Protein AF-A0A8B8I7C0-F1 (afdb_monomer_lite)

Structure (mmCIF, N/CA/C/O backbone):
data_AF-A0A8B8I7C0-F1
#
_entry.id   AF-A0A8B8I7C0-F1
#
loop_
_atom_site.group_PDB
_atom_site.id
_atom_site.type_symbol
_atom_site.label_atom_id
_atom_site.label_alt_id
_atom_site.label_comp_id
_atom_site.label_asym_id
_atom_site.label_entity_id
_atom_site.label_seq_id
_atom_site.pdbx_PDB_ins_code
_atom_site.Cartn_x
_atom_site.Cartn_y
_atom_site.Cartn_z
_atom_site.occupancy
_atom_site.B_iso_or_equiv
_atom_site.auth_seq_id
_atom_site.auth_comp_id
_atom_site.auth_asym_id
_atom_site.auth_atom_id
_atom_site.pdbx_PDB_model_num
ATOM 1 N N . MET A 1 1 ? -45.222 -45.102 -35.294 1.00 49.38 1 MET A N 1
ATOM 2 C CA . MET A 1 1 ? -45.353 -43.627 -35.240 1.00 49.38 1 MET A CA 1
ATOM 3 C C . MET A 1 1 ? -44.442 -43.057 -34.148 1.00 49.38 1 MET A C 1
ATOM 5 O O . MET A 1 1 ? -44.924 -42.545 -33.156 1.00 49.38 1 MET A O 1
ATOM 9 N N . MET A 1 2 ? -43.117 -43.207 -34.268 1.00 52.22 2 MET A N 1
ATOM 10 C CA . MET A 1 2 ? -42.173 -42.743 -33.230 1.00 52.22 2 MET A CA 1
ATOM 11 C C . MET A 1 2 ? -40.759 -42.574 -33.811 1.00 52.22 2 MET A C 1
ATOM 13 O O . MET A 1 2 ? -39.780 -43.057 -33.265 1.00 52.22 2 MET A O 1
ATOM 17 N N . LYS A 1 3 ? -40.656 -41.994 -35.012 1.00 43.41 3 LYS A N 1
ATOM 18 C CA . LYS A 1 3 ? -39.360 -41.721 -35.670 1.00 43.41 3 LYS A CA 1
ATOM 19 C C . LYS A 1 3 ? -39.227 -40.290 -36.197 1.00 43.41 3 LYS A C 1
ATOM 21 O O . LYS A 1 3 ? -38.136 -39.885 -36.561 1.00 43.41 3 LYS A O 1
ATOM 26 N N . TRP A 1 4 ? -40.312 -39.516 -36.189 1.00 43.88 4 TRP A N 1
ATOM 27 C CA . TRP A 1 4 ? -40.351 -38.150 -36.726 1.00 43.88 4 TRP A CA 1
ATOM 28 C C . TRP A 1 4 ? -40.265 -37.049 -35.662 1.00 43.88 4 TRP A C 1
ATOM 30 O O . TRP A 1 4 ? -40.300 -35.877 -36.003 1.00 43.88 4 TRP A O 1
ATOM 40 N N . MET A 1 5 ? -40.127 -37.412 -34.384 1.00 48.47 5 MET A N 1
ATOM 41 C CA . MET A 1 5 ? -40.023 -36.440 -33.287 1.00 48.47 5 MET A CA 1
ATOM 42 C C . MET A 1 5 ? -38.570 -36.171 -32.857 1.00 48.47 5 MET A C 1
ATOM 44 O O . MET A 1 5 ? -38.309 -35.225 -32.127 1.00 48.47 5 ME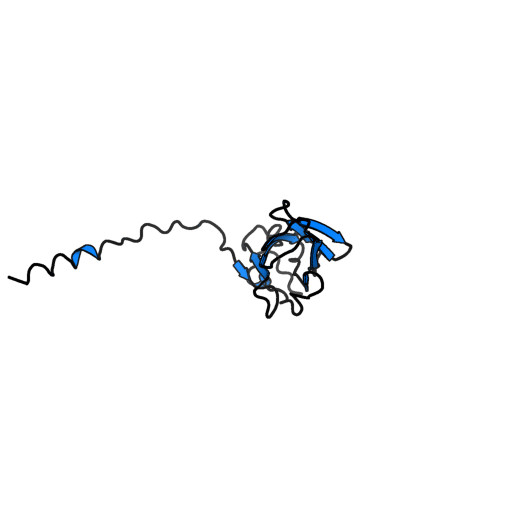T A O 1
ATOM 48 N N . ILE A 1 6 ? -37.611 -36.978 -33.328 1.00 52.44 6 ILE A N 1
ATOM 49 C CA . ILE A 1 6 ? -36.189 -36.833 -32.966 1.00 52.44 6 ILE A CA 1
ATOM 50 C C . ILE A 1 6 ? -35.472 -35.849 -33.908 1.00 52.44 6 ILE A C 1
ATOM 52 O O . ILE A 1 6 ? -34.497 -35.217 -33.514 1.00 52.44 6 ILE A O 1
ATOM 56 N N . LEU A 1 7 ? -35.975 -35.649 -35.132 1.00 46.19 7 LEU A N 1
ATOM 57 C CA . LEU A 1 7 ? -35.306 -34.796 -36.121 1.00 46.19 7 LEU A CA 1
ATOM 58 C C . LEU A 1 7 ? -35.492 -33.291 -35.855 1.00 46.19 7 LEU A C 1
ATOM 60 O O . LEU A 1 7 ? -34.664 -32.490 -36.273 1.00 46.19 7 LEU A O 1
ATOM 64 N N . THR A 1 8 ? -36.535 -32.890 -35.126 1.00 51.81 8 THR A N 1
ATOM 65 C CA . THR A 1 8 ? -36.804 -31.477 -34.810 1.00 51.81 8 THR A CA 1
ATOM 66 C C . THR A 1 8 ? -36.034 -30.951 -33.598 1.00 51.81 8 THR A C 1
ATOM 68 O O . THR A 1 8 ? -35.878 -29.739 -33.480 1.00 51.81 8 THR A O 1
ATOM 71 N N . LEU A 1 9 ? -35.491 -31.817 -32.734 1.00 47.94 9 LEU A N 1
ATOM 72 C CA . LEU A 1 9 ? -34.708 -31.378 -31.569 1.00 47.94 9 LEU A CA 1
ATOM 73 C C . LEU A 1 9 ? -33.241 -31.063 -31.919 1.00 47.94 9 LEU A C 1
ATOM 75 O O . LEU A 1 9 ? -32.612 -30.236 -31.267 1.00 47.94 9 LEU A O 1
ATOM 79 N N . VAL A 1 10 ? -32.695 -31.674 -32.975 1.00 51.53 10 VAL A N 1
ATOM 80 C CA . VAL A 1 10 ? -31.279 -31.496 -33.357 1.00 51.53 10 VAL A CA 1
ATOM 81 C C . VAL A 1 10 ? -31.033 -30.159 -34.075 1.00 51.53 10 VAL A C 1
ATOM 83 O O . VAL A 1 10 ? -29.929 -29.625 -34.032 1.00 51.53 10 VAL A O 1
ATOM 86 N N . VAL A 1 11 ? -32.063 -29.555 -34.676 1.00 50.09 11 VAL A N 1
ATOM 87 C CA . VAL A 1 11 ? -31.921 -28.311 -35.460 1.00 50.09 11 VAL A CA 1
ATOM 88 C C . VAL A 1 11 ? -31.839 -27.048 -34.585 1.00 50.09 11 VAL A C 1
ATOM 90 O O . VAL A 1 11 ? -31.345 -26.020 -35.042 1.00 50.09 11 VAL A O 1
ATOM 93 N N . PHE A 1 12 ? -32.227 -27.107 -33.307 1.00 46.75 12 PHE A N 1
ATOM 94 C CA . PHE A 1 12 ? -32.164 -25.937 -32.417 1.00 46.75 12 PHE A CA 1
ATOM 95 C C . PHE A 1 12 ? -30.794 -25.694 -31.764 1.00 46.75 12 PHE A C 1
ATOM 97 O O . PHE A 1 12 ? -30.586 -24.632 -31.186 1.00 46.75 12 PHE A O 1
ATOM 104 N N . ILE A 1 13 ? -29.839 -26.622 -31.880 1.00 53.81 13 ILE A N 1
ATOM 105 C CA . ILE A 1 13 ? -28.540 -26.520 -31.184 1.00 53.81 13 ILE A CA 1
ATOM 106 C C . ILE A 1 13 ? -27.495 -25.733 -32.010 1.00 53.81 13 ILE A C 1
ATOM 108 O O . ILE A 1 13 ? -26.450 -25.354 -31.495 1.00 53.81 13 ILE A O 1
ATOM 112 N N . VAL A 1 14 ? -27.766 -25.413 -33.282 1.00 55.00 14 VAL A N 1
ATOM 113 C CA . VAL A 1 14 ? -26.735 -24.893 -34.214 1.00 55.00 14 VAL A CA 1
ATOM 114 C C . VAL A 1 14 ? -26.750 -23.361 -34.382 1.00 55.00 14 VAL A C 1
ATOM 116 O O . VAL A 1 14 ? -25.959 -22.819 -35.143 1.00 55.00 14 VAL A O 1
ATOM 119 N N . ASN A 1 15 ? -27.596 -22.622 -33.656 1.00 48.28 15 ASN A N 1
ATOM 120 C CA . ASN A 1 15 ? -27.658 -21.153 -33.765 1.00 48.28 15 ASN A CA 1
ATOM 121 C C . ASN A 1 15 ? -27.326 -20.403 -32.468 1.00 48.28 15 ASN A C 1
ATOM 123 O O . ASN A 1 15 ? -27.765 -19.271 -32.286 1.00 48.28 15 ASN A O 1
ATOM 127 N N . ALA A 1 16 ? -26.480 -20.969 -31.606 1.00 53.84 16 ALA A N 1
ATOM 128 C CA . ALA A 1 16 ? -25.693 -20.143 -30.695 1.00 53.84 16 ALA A CA 1
ATOM 129 C C . ALA A 1 16 ? -24.507 -19.560 -31.480 1.00 53.84 16 ALA A C 1
ATOM 131 O O . ALA A 1 16 ? -23.367 -19.998 -31.351 1.00 53.84 16 ALA A O 1
ATOM 132 N N . LYS A 1 17 ? -24.788 -18.599 -32.367 1.00 46.38 17 LYS A N 1
ATOM 133 C CA . LYS A 1 17 ? -23.743 -17.687 -32.826 1.00 46.38 17 LYS A CA 1
ATOM 134 C C . LYS A 1 17 ? -23.364 -16.872 -31.595 1.00 46.38 17 LYS A C 1
ATOM 136 O O . LYS A 1 17 ? -24.185 -16.089 -31.129 1.00 46.38 17 LYS A O 1
ATOM 141 N N . CYS A 1 18 ? -22.177 -17.122 -31.040 1.00 46.56 18 CYS A N 1
ATOM 142 C CA . CYS A 1 18 ? -21.538 -16.172 -30.138 1.00 46.56 18 CYS A CA 1
ATOM 143 C C . CYS A 1 18 ? -21.447 -14.858 -30.904 1.00 46.56 18 CYS A C 1
ATOM 145 O O . CYS A 1 18 ? -20.663 -14.733 -31.846 1.00 46.56 18 CYS A O 1
ATOM 147 N N . ASP A 1 19 ? -22.355 -13.954 -30.561 1.00 46.19 19 ASP A N 1
ATOM 148 C CA . ASP A 1 19 ? -22.363 -12.600 -31.066 1.00 46.19 19 ASP A CA 1
ATOM 149 C C . ASP A 1 19 ? -21.076 -11.912 -30.610 1.00 46.19 19 ASP A C 1
ATOM 151 O O . ASP A 1 19 ? -20.494 -12.265 -29.581 1.00 46.19 19 ASP A O 1
ATOM 155 N N . HIS A 1 20 ? -20.601 -11.021 -31.465 1.00 46.03 20 HIS A N 1
ATOM 156 C CA . HIS A 1 20 ? -19.269 -10.441 -31.477 1.00 46.03 20 HIS A CA 1
ATOM 157 C C . HIS A 1 20 ? -18.676 -10.177 -30.087 1.00 46.03 20 HIS A C 1
ATOM 159 O O . HIS A 1 20 ? -19.252 -9.466 -29.269 1.00 46.03 20 HIS A O 1
ATOM 165 N N . SER A 1 21 ? -17.455 -10.677 -29.875 1.00 51.72 21 SER A N 1
ATOM 166 C CA . SER A 1 21 ? -16.555 -10.154 -28.856 1.00 51.72 21 SER A CA 1
ATOM 167 C C . SER A 1 21 ? -16.418 -8.648 -29.076 1.00 51.72 21 SER A C 1
ATOM 169 O O . SER A 1 21 ? -15.771 -8.217 -30.038 1.00 51.72 21 SER A O 1
ATOM 171 N N . GLU A 1 22 ? -17.030 -7.848 -28.210 1.00 45.91 22 GLU A N 1
ATOM 172 C CA . GLU A 1 22 ? -16.577 -6.483 -28.003 1.00 45.91 22 GLU A CA 1
ATOM 173 C C . GLU A 1 22 ? -15.096 -6.590 -27.647 1.00 45.91 22 GLU A C 1
ATOM 175 O O . GLU A 1 22 ? -14.713 -7.209 -26.652 1.00 45.91 22 GLU A O 1
ATOM 180 N N . VAL A 1 23 ? -14.243 -6.087 -28.536 1.00 49.16 23 VAL A N 1
ATOM 181 C CA . VAL A 1 23 ? -12.831 -5.907 -28.231 1.00 49.16 23 VAL A CA 1
ATOM 182 C C . VAL A 1 23 ? -12.816 -4.920 -27.076 1.00 49.16 23 VAL A C 1
ATOM 184 O O . VAL A 1 23 ? -13.070 -3.733 -27.275 1.00 49.16 23 VAL A O 1
ATOM 187 N N . VAL A 1 24 ? -12.604 -5.428 -25.862 1.00 44.88 24 VAL A N 1
ATOM 188 C CA . VAL A 1 24 ? -12.369 -4.615 -24.673 1.00 44.88 24 VAL A CA 1
ATOM 189 C C . VAL A 1 24 ? -11.112 -3.806 -24.974 1.00 44.88 24 VAL A C 1
ATOM 191 O O . VAL A 1 24 ? -9.994 -4.302 -24.890 1.00 44.88 24 VAL A O 1
ATOM 194 N N . SER A 1 25 ? -11.314 -2.578 -25.447 1.00 50.62 25 SER A N 1
ATOM 195 C CA . SER A 1 25 ? -10.264 -1.616 -25.763 1.00 50.62 25 SER A CA 1
ATOM 196 C C . SER A 1 25 ? -9.777 -0.997 -24.456 1.00 50.62 25 SER A C 1
ATOM 198 O O . SER A 1 25 ?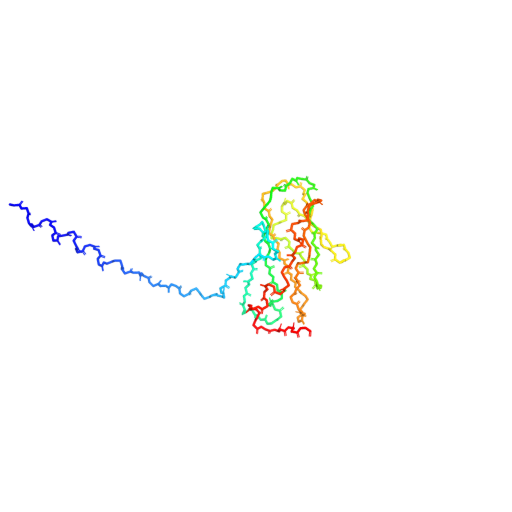 -10.051 0.164 -24.165 1.00 50.62 25 SER A O 1
ATOM 200 N N . GLY A 1 26 ? -9.114 -1.806 -23.640 1.00 60.84 26 GLY A N 1
ATOM 201 C CA . GLY A 1 26 ? -8.486 -1.406 -22.391 1.00 60.84 26 GLY A CA 1
ATOM 202 C C . GLY A 1 26 ? -7.343 -2.360 -22.084 1.00 60.84 26 GLY A C 1
ATOM 203 O O . GLY A 1 26 ? -7.393 -3.532 -22.468 1.00 60.84 26 GLY A O 1
ATOM 204 N N . ASN A 1 27 ? -6.301 -1.858 -21.428 1.00 71.06 27 ASN A N 1
ATOM 205 C CA . ASN A 1 27 ? -5.222 -2.719 -20.972 1.00 71.06 27 ASN A CA 1
ATOM 206 C C . ASN A 1 27 ? -5.786 -3.726 -19.951 1.00 71.06 27 ASN A C 1
ATOM 208 O O . ASN A 1 27 ? -6.651 -3.367 -19.145 1.00 71.06 27 ASN A O 1
ATOM 212 N N . PRO A 1 28 ? -5.364 -5.002 -19.992 1.00 81.50 28 PRO A N 1
ATOM 213 C CA . PRO A 1 28 ? -5.872 -6.000 -19.065 1.00 81.50 28 PRO A CA 1
ATOM 214 C C . PRO A 1 28 ? -5.463 -5.634 -17.637 1.00 81.50 28 PRO A C 1
ATOM 216 O O . PRO A 1 28 ? -4.284 -5.438 -17.357 1.00 81.50 28 PRO A O 1
ATOM 219 N N . LEU A 1 29 ? -6.437 -5.573 -16.731 1.00 90.31 29 LEU A N 1
ATOM 220 C CA . LEU A 1 29 ? -6.178 -5.337 -15.316 1.00 90.31 29 LEU A CA 1
ATOM 221 C C . LEU A 1 29 ? -5.557 -6.595 -14.694 1.00 90.31 29 LEU A C 1
ATOM 223 O O . LEU A 1 29 ? -6.110 -7.691 -14.796 1.00 90.31 29 LEU A O 1
ATOM 227 N N . ILE A 1 30 ? -4.403 -6.430 -14.058 1.00 94.06 30 ILE A N 1
ATOM 228 C CA . ILE A 1 30 ? -3.643 -7.502 -13.421 1.00 94.06 30 ILE A CA 1
ATOM 229 C C . ILE A 1 30 ? -3.921 -7.495 -11.921 1.00 94.06 30 ILE A C 1
ATOM 231 O O . ILE A 1 30 ? -3.915 -6.438 -11.290 1.00 94.06 30 ILE A O 1
ATOM 235 N N . HIS A 1 31 ? -4.123 -8.680 -11.345 1.00 95.31 31 HIS A N 1
ATOM 236 C CA . HIS A 1 31 ? -4.295 -8.861 -9.908 1.00 95.31 31 HIS A CA 1
ATOM 237 C C . HIS A 1 31 ? -3.194 -9.753 -9.344 1.00 95.31 31 HIS A C 1
ATOM 239 O O . HIS A 1 31 ? -2.996 -10.868 -9.824 1.00 95.31 31 HIS A O 1
ATOM 245 N N . VAL A 1 32 ? -2.502 -9.273 -8.312 1.00 95.12 32 VAL A N 1
ATOM 246 C CA . VAL A 1 32 ? -1.414 -10.002 -7.645 1.00 95.12 32 VAL A CA 1
ATOM 247 C C . VAL A 1 32 ? -1.511 -9.865 -6.132 1.00 95.12 32 VAL A C 1
ATOM 249 O O . VAL A 1 32 ? -2.058 -8.894 -5.611 1.00 95.12 32 VAL A O 1
ATOM 252 N N . HIS A 1 33 ? -0.952 -10.833 -5.413 1.00 96.00 33 HIS A N 1
ATOM 253 C CA . HIS A 1 33 ? -0.812 -10.764 -3.963 1.00 96.00 33 HIS A CA 1
ATOM 254 C C . HIS A 1 33 ? 0.590 -10.252 -3.624 1.00 96.00 33 HIS A C 1
ATOM 256 O O . HIS A 1 33 ? 1.564 -10.890 -4.019 1.00 96.00 33 HIS A O 1
ATOM 262 N N . PRO A 1 34 ? 0.731 -9.125 -2.905 1.00 95.50 34 PRO A N 1
ATOM 263 C CA . PRO A 1 34 ? 2.037 -8.513 -2.673 1.00 95.50 34 PRO A CA 1
ATOM 264 C C . PRO A 1 34 ? 2.880 -9.233 -1.610 1.00 95.50 34 PRO A C 1
ATOM 266 O O . PRO A 1 34 ? 4.048 -8.899 -1.430 1.00 95.50 34 PRO A O 1
ATOM 269 N N . CYS A 1 35 ? 2.308 -10.200 -0.886 1.00 93.81 35 CYS A N 1
ATOM 270 C CA . CYS A 1 35 ? 2.931 -10.838 0.272 1.00 93.81 35 CYS A CA 1
ATOM 271 C C . CYS A 1 35 ? 2.719 -12.353 0.227 1.00 93.81 35 CYS A C 1
ATOM 273 O O . CYS A 1 35 ? 1.636 -12.829 -0.122 1.00 93.81 35 CYS A O 1
ATOM 275 N N . ILE A 1 36 ? 3.731 -13.121 0.627 1.00 90.62 36 ILE A N 1
ATOM 276 C CA . ILE A 1 36 ? 3.623 -14.581 0.712 1.00 90.62 36 ILE A CA 1
ATOM 277 C C . ILE A 1 36 ? 2.628 -14.958 1.816 1.00 90.62 36 ILE A C 1
ATOM 279 O O . ILE A 1 36 ? 2.716 -14.470 2.940 1.00 90.62 36 ILE A O 1
ATOM 283 N N . GLY A 1 37 ? 1.695 -15.860 1.499 1.00 83.31 37 GLY A N 1
ATOM 284 C CA . GLY A 1 37 ? 0.765 -16.429 2.480 1.00 83.31 37 GLY A CA 1
ATOM 285 C C . GLY A 1 37 ? -0.371 -15.499 2.920 1.00 83.31 37 GLY A C 1
ATOM 286 O O . GLY A 1 37 ? -1.061 -15.831 3.879 1.00 83.31 37 GLY A O 1
ATOM 287 N N . SER A 1 38 ? -0.577 -14.371 2.232 1.00 85.19 38 SER A N 1
ATOM 288 C CA . SER A 1 38 ? -1.677 -13.436 2.490 1.00 85.19 38 SER A CA 1
ATOM 289 C C . SER A 1 38 ? -2.575 -13.323 1.259 1.00 85.19 38 SER A C 1
ATOM 291 O O . SER A 1 38 ? -2.181 -12.758 0.241 1.00 85.19 38 SER A O 1
ATOM 293 N N . ASP A 1 39 ? -3.787 -13.862 1.351 1.00 87.94 39 ASP A N 1
ATOM 294 C CA . ASP A 1 39 ? -4.854 -13.722 0.349 1.00 87.94 39 ASP A CA 1
ATOM 295 C C . ASP A 1 39 ? -5.741 -12.490 0.606 1.00 87.94 39 ASP A C 1
ATOM 297 O O . ASP A 1 39 ? -6.465 -12.034 -0.279 1.00 87.94 39 ASP A O 1
ATOM 301 N N . HIS A 1 40 ? -5.638 -11.908 1.802 1.00 91.12 40 HIS A N 1
ATOM 302 C CA . HIS A 1 40 ? -6.406 -10.743 2.231 1.00 91.12 40 HIS A CA 1
ATOM 303 C C . HIS A 1 40 ? -6.024 -9.447 1.520 1.00 91.12 40 HIS A C 1
ATOM 305 O O . HIS A 1 40 ? -6.837 -8.525 1.504 1.00 91.12 40 HIS A O 1
ATOM 311 N N . ILE A 1 41 ? -4.804 -9.355 0.980 1.00 95.88 41 ILE A N 1
ATOM 312 C CA . ILE A 1 41 ? -4.284 -8.166 0.300 1.00 95.88 41 ILE A CA 1
ATOM 313 C C . ILE A 1 41 ? -4.171 -8.479 -1.189 1.00 95.88 41 ILE A C 1
ATOM 315 O O . ILE A 1 41 ? -3.444 -9.391 -1.590 1.00 95.88 41 ILE A O 1
ATOM 319 N N . VAL A 1 42 ? -4.865 -7.697 -2.009 1.00 97.19 42 VAL A N 1
ATOM 320 C CA . VAL A 1 42 ? -4.837 -7.799 -3.468 1.00 97.19 42 VAL A CA 1
ATOM 321 C C . VAL A 1 42 ? -4.380 -6.470 -4.043 1.00 97.19 42 VAL A C 1
ATOM 323 O O . VAL A 1 42 ? -4.963 -5.423 -3.762 1.00 97.19 42 VAL A O 1
ATOM 326 N N . VAL A 1 43 ? -3.348 -6.514 -4.875 1.00 97.50 43 VAL A N 1
ATOM 327 C CA . VAL A 1 43 ? -2.919 -5.390 -5.701 1.00 97.50 43 VAL A CA 1
ATOM 328 C C . VAL A 1 43 ? -3.558 -5.514 -7.076 1.00 97.50 43 VAL A C 1
ATOM 330 O O . VAL A 1 43 ? -3.591 -6.594 -7.656 1.00 97.50 43 VAL A O 1
ATOM 333 N N . SER A 1 44 ? -4.068 -4.399 -7.586 1.00 97.25 44 SER A N 1
ATOM 334 C CA . SER A 1 44 ? -4.629 -4.253 -8.921 1.00 97.25 44 SER A CA 1
ATOM 335 C C . SER A 1 44 ? -3.773 -3.280 -9.724 1.00 97.25 44 SER A C 1
ATOM 337 O O . SER A 1 44 ? -3.625 -2.125 -9.323 1.00 97.25 44 SER A O 1
ATOM 339 N N . TYR A 1 45 ? -3.247 -3.723 -10.858 1.00 95.50 45 TYR A N 1
ATOM 340 C CA . TYR A 1 45 ? -2.320 -2.960 -11.689 1.00 95.50 45 TYR A CA 1
ATOM 341 C C . TYR A 1 45 ? -2.793 -2.893 -13.139 1.00 95.50 45 TYR A C 1
ATOM 343 O O . TYR A 1 45 ? -3.261 -3.890 -13.684 1.00 95.50 45 TYR A O 1
ATOM 351 N N . GLU A 1 46 ? -2.668 -1.723 -13.759 1.00 93.62 46 GLU A N 1
ATOM 352 C CA . GLU A 1 46 ? -2.973 -1.513 -15.174 1.00 93.62 46 GLU A CA 1
ATOM 353 C C . GLU A 1 46 ? -1.653 -1.307 -15.938 1.00 93.62 46 GLU A C 1
ATOM 355 O O . GLU A 1 46 ? -1.041 -0.245 -15.812 1.00 93.62 46 GLU A O 1
ATOM 360 N N . PRO A 1 47 ? -1.177 -2.314 -16.691 1.00 90.94 47 PRO A N 1
ATOM 361 C CA . PRO A 1 47 ? 0.033 -2.191 -17.496 1.00 90.94 47 PRO A CA 1
ATOM 362 C C . PRO A 1 47 ? -0.225 -1.338 -18.742 1.00 90.94 47 PRO A C 1
ATOM 364 O O . PRO A 1 47 ? -1.365 -1.208 -19.179 1.00 90.94 47 PRO A O 1
ATOM 367 N N . GLY A 1 48 ? 0.825 -0.811 -19.374 1.00 87.56 48 GLY A N 1
ATOM 368 C CA . GLY A 1 48 ? 0.717 -0.101 -20.652 1.00 87.56 48 GLY A CA 1
ATOM 369 C C . GLY A 1 48 ? 0.154 1.313 -20.544 1.00 87.56 48 GLY A C 1
ATOM 370 O O . GLY A 1 48 ? -0.335 1.853 -21.540 1.00 87.56 48 GLY A O 1
ATOM 371 N N . LEU A 1 49 ? 0.204 1.903 -19.349 1.00 87.56 49 LEU A N 1
ATOM 372 C CA . LEU A 1 49 ? 0.008 3.338 -19.165 1.00 87.56 49 LEU A CA 1
ATOM 373 C C . LEU A 1 49 ? 1.236 4.107 -19.683 1.00 87.56 49 LEU A C 1
ATOM 375 O O . LEU A 1 49 ? 2.252 3.525 -20.070 1.00 87.56 49 LEU A O 1
ATOM 379 N N . ALA A 1 50 ? 1.152 5.437 -19.715 1.00 86.06 50 ALA A N 1
ATOM 380 C CA . ALA A 1 50 ? 2.334 6.246 -19.989 1.00 86.06 50 ALA A CA 1
ATOM 381 C C . ALA A 1 50 ? 3.412 5.976 -18.912 1.00 86.06 50 ALA A C 1
ATOM 383 O 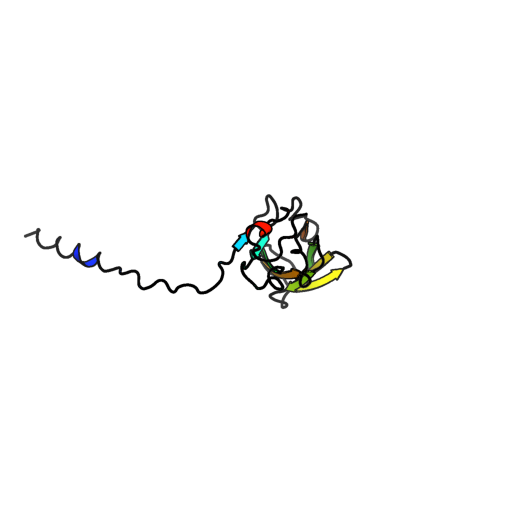O . ALA A 1 50 ? 3.052 5.719 -17.761 1.00 86.06 50 ALA A O 1
ATOM 384 N N . PRO A 1 51 ? 4.720 6.028 -19.230 1.00 77.69 51 PRO A N 1
ATOM 385 C CA . PRO A 1 51 ? 5.776 5.714 -18.263 1.00 77.69 51 PRO A CA 1
ATOM 386 C C . PRO A 1 51 ? 5.710 6.518 -16.951 1.00 77.69 51 PRO A C 1
ATOM 388 O O . PRO A 1 51 ? 6.133 6.032 -15.907 1.00 77.69 51 PRO A O 1
ATOM 391 N N . GLU A 1 52 ? 5.181 7.740 -16.992 1.00 82.94 52 GLU A N 1
ATOM 392 C CA . GLU A 1 52 ? 4.921 8.598 -15.832 1.00 82.94 52 GLU A CA 1
ATOM 393 C C . GLU A 1 52 ? 3.744 8.145 -14.951 1.00 82.94 52 GLU A C 1
ATOM 395 O O . GLU A 1 52 ? 3.693 8.524 -13.781 1.00 82.94 52 GLU A O 1
ATOM 400 N N . ASP A 1 53 ? 2.844 7.327 -15.499 1.00 87.62 53 ASP A N 1
ATOM 401 C CA . ASP A 1 53 ? 1.603 6.848 -14.886 1.00 87.62 53 ASP A CA 1
ATOM 402 C C . ASP A 1 53 ? 1.642 5.344 -14.552 1.00 87.62 53 ASP A C 1
ATOM 404 O O . ASP A 1 53 ? 0.748 4.847 -13.869 1.00 87.62 53 ASP A O 1
ATOM 408 N N . GLU A 1 54 ? 2.662 4.603 -14.996 1.00 88.94 54 GLU A N 1
ATOM 409 C CA . GLU A 1 54 ? 2.845 3.171 -14.692 1.00 88.94 54 GLU A CA 1
ATOM 410 C C . GLU A 1 54 ? 3.356 2.899 -13.267 1.00 88.94 54 GLU A C 1
ATOM 412 O O . GLU A 1 54 ? 3.441 1.746 -12.846 1.00 88.94 54 GLU A O 1
ATOM 417 N N . ASN A 1 55 ? 3.675 3.939 -12.494 1.00 91.56 55 ASN A N 1
ATOM 418 C CA . ASN A 1 55 ? 4.175 3.835 -11.120 1.00 91.56 55 ASN A CA 1
ATOM 419 C C . ASN A 1 55 ? 3.060 3.810 -10.054 1.00 91.56 55 ASN A C 1
ATOM 421 O O . ASN A 1 55 ? 3.291 4.179 -8.896 1.00 91.56 55 ASN A O 1
ATOM 425 N N . GLN A 1 56 ? 1.846 3.410 -10.435 1.00 94.75 56 GLN A N 1
ATOM 426 C CA . GLN A 1 56 ? 0.673 3.417 -9.567 1.00 94.75 56 GLN A CA 1
ATOM 427 C C . GLN A 1 56 ? -0.083 2.092 -9.595 1.00 94.75 56 GLN A C 1
ATOM 429 O O . GLN A 1 56 ? -0.107 1.393 -10.603 1.00 94.75 56 GLN A O 1
ATOM 434 N N . TYR A 1 57 ? -0.753 1.771 -8.493 1.00 96.75 57 TYR A N 1
ATOM 435 C CA . TYR A 1 57 ? -1.609 0.592 -8.397 1.00 96.75 57 TYR A CA 1
ATOM 436 C C . TYR A 1 57 ? -2.677 0.758 -7.315 1.00 96.75 57 TYR A C 1
ATOM 438 O O . TYR A 1 57 ? -2.538 1.535 -6.364 1.00 96.75 57 TYR A O 1
ATOM 446 N N . GLY A 1 58 ? -3.774 0.024 -7.476 1.00 97.94 58 GLY A N 1
ATOM 447 C CA . GLY A 1 58 ? -4.811 -0.123 -6.464 1.00 97.94 58 GLY A CA 1
ATOM 448 C C . GLY A 1 58 ? -4.453 -1.222 -5.471 1.00 97.94 58 GLY A C 1
ATOM 449 O O . GLY A 1 58 ? -3.855 -2.228 -5.837 1.00 97.94 58 GLY A O 1
ATOM 450 N N . VAL A 1 59 ? -4.850 -1.048 -4.222 1.00 98.25 59 VAL A N 1
ATOM 451 C CA . VAL A 1 59 ? -4.736 -2.038 -3.155 1.00 98.25 59 VAL A CA 1
ATOM 452 C C . VAL A 1 59 ? -6.116 -2.231 -2.557 1.00 98.25 59 VAL A C 1
ATOM 454 O O . VAL A 1 59 ? -6.795 -1.258 -2.223 1.00 98.25 59 VAL A O 1
ATOM 457 N N . TYR A 1 60 ? -6.507 -3.487 -2.407 1.00 98.00 60 TYR A N 1
ATOM 458 C CA . TYR A 1 60 ? -7.752 -3.906 -1.790 1.00 98.00 60 TYR A CA 1
ATOM 459 C C . TYR A 1 60 ? -7.435 -4.857 -0.647 1.00 98.00 60 TYR A C 1
ATOM 461 O O . TYR A 1 60 ? -6.664 -5.802 -0.817 1.00 98.00 60 TYR A O 1
ATOM 469 N N . ILE A 1 61 ? -8.014 -4.593 0.521 1.00 97.62 61 ILE A N 1
ATOM 470 C CA . ILE A 1 61 ? -7.821 -5.417 1.711 1.00 97.62 61 ILE A CA 1
ATOM 471 C C . ILE A 1 61 ? -9.180 -5.874 2.212 1.00 97.62 61 ILE A C 1
ATOM 473 O O . ILE A 1 61 ? -10.009 -5.043 2.576 1.00 97.62 61 ILE A O 1
ATOM 477 N N . THR A 1 62 ? -9.390 -7.189 2.258 1.00 95.81 62 THR A N 1
ATOM 478 C CA . THR A 1 62 ? -10.625 -7.785 2.788 1.00 95.81 62 THR A CA 1
ATOM 479 C C . THR A 1 62 ? -10.414 -8.175 4.245 1.00 95.81 62 THR A C 1
ATOM 481 O O . THR A 1 62 ? -9.752 -9.174 4.545 1.00 95.81 62 THR A O 1
ATOM 484 N N . HIS A 1 63 ? -10.951 -7.368 5.159 1.00 95.06 63 HIS A N 1
ATOM 485 C CA . HIS A 1 63 ? -10.825 -7.564 6.599 1.00 95.06 63 HIS A CA 1
ATOM 486 C C . HIS A 1 63 ? -11.919 -6.786 7.339 1.00 95.06 63 HIS A C 1
ATOM 488 O O . HIS A 1 63 ? -12.246 -5.665 6.967 1.00 95.06 63 HIS A O 1
ATOM 494 N N . ASN A 1 64 ? -12.450 -7.338 8.432 1.00 95.81 64 ASN A N 1
ATOM 495 C CA . ASN A 1 64 ? -13.424 -6.620 9.254 1.00 95.81 64 ASN A CA 1
ATOM 496 C C . ASN A 1 64 ? -12.718 -5.540 10.090 1.00 95.81 64 ASN A C 1
ATOM 498 O O . ASN A 1 64 ? -12.096 -5.831 11.113 1.00 95.81 64 ASN A O 1
ATOM 502 N N . PHE A 1 65 ? -12.821 -4.284 9.665 1.00 97.38 65 PHE A N 1
ATOM 503 C CA . PHE A 1 65 ? -12.270 -3.137 10.372 1.00 97.38 65 PHE A CA 1
ATOM 504 C C . PHE A 1 65 ? -13.309 -2.564 11.327 1.00 97.38 65 PHE A C 1
ATOM 506 O O . PHE A 1 65 ? -14.354 -2.060 10.921 1.00 97.38 65 PHE A O 1
ATOM 513 N N . ARG A 1 66 ? -12.998 -2.592 12.622 1.00 97.50 66 ARG A N 1
ATOM 514 C CA . ARG A 1 66 ? -13.776 -1.883 13.642 1.00 97.50 66 ARG A CA 1
ATOM 515 C C . ARG A 1 66 ? -13.377 -0.421 13.711 1.00 97.50 66 ARG A C 1
ATOM 517 O O . ARG A 1 66 ? -12.250 -0.056 13.373 1.00 97.50 66 ARG A O 1
ATOM 524 N N . THR A 1 67 ? -14.265 0.408 14.230 1.00 96.88 67 THR A N 1
ATOM 525 C CA . THR A 1 67 ? -13.949 1.781 14.624 1.00 96.88 67 THR A CA 1
ATOM 526 C C . THR A 1 67 ? -12.678 1.793 15.487 1.00 96.88 67 THR A C 1
ATOM 528 O O . THR A 1 67 ? -12.511 0.938 16.351 1.00 96.88 67 THR A O 1
ATOM 531 N N . GLN A 1 68 ? -11.777 2.750 15.242 1.00 96.44 68 GLN A N 1
ATOM 532 C CA . GLN A 1 68 ? -10.421 2.846 15.816 1.00 96.44 68 GLN A CA 1
ATOM 533 C C . GLN A 1 68 ? -9.385 1.851 15.275 1.00 96.44 68 GLN A C 1
ATOM 535 O O . GLN A 1 68 ? -8.215 1.955 15.655 1.00 96.44 68 GLN A O 1
ATOM 540 N N . SER A 1 69 ? -9.754 0.954 14.353 1.00 98.06 69 SER A N 1
ATOM 541 C CA . SER A 1 69 ? -8.762 0.132 13.656 1.00 98.06 69 SER A CA 1
ATOM 542 C C . SER A 1 69 ? -7.766 1.011 12.909 1.00 98.06 69 SER A C 1
ATOM 544 O O . SER A 1 69 ? -8.086 2.112 12.438 1.00 98.06 69 SER A O 1
ATOM 546 N N . ARG A 1 70 ? -6.542 0.508 12.787 1.00 97.19 70 ARG A N 1
ATOM 547 C CA . ARG A 1 70 ? -5.454 1.175 12.078 1.00 97.19 70 ARG A CA 1
ATOM 548 C C . ARG A 1 70 ? -4.791 0.225 11.100 1.00 97.19 70 ARG A C 1
ATOM 550 O O . ARG A 1 70 ? -4.578 -0.934 11.425 1.00 97.19 70 ARG A O 1
ATOM 557 N N . ILE A 1 71 ? -4.411 0.744 9.944 1.00 97.69 71 ILE A N 1
ATOM 558 C CA . ILE A 1 71 ? -3.490 0.079 9.027 1.00 97.69 71 ILE A CA 1
ATOM 559 C C . ILE A 1 71 ? -2.226 0.921 8.992 1.00 97.69 71 ILE A C 1
ATOM 561 O O . ILE A 1 71 ? -2.323 2.138 8.837 1.00 97.69 71 ILE A O 1
ATOM 565 N N . GLN A 1 72 ? -1.065 0.306 9.166 1.00 97.00 72 GLN A N 1
ATOM 566 C CA . GLN A 1 72 ? 0.234 0.930 8.941 1.00 97.00 72 GLN A CA 1
ATOM 567 C C . GLN A 1 72 ? 0.869 0.283 7.717 1.00 97.00 72 GLN A C 1
ATOM 569 O O . GLN A 1 72 ? 0.908 -0.939 7.627 1.00 97.00 72 GLN A O 1
ATOM 574 N N . ILE A 1 73 ? 1.319 1.105 6.776 1.00 96.94 73 ILE A N 1
ATOM 575 C CA . ILE A 1 73 ? 1.868 0.676 5.492 1.00 96.94 73 ILE A CA 1
ATOM 576 C C . ILE A 1 73 ? 3.250 1.300 5.349 1.00 96.94 73 ILE A C 1
ATOM 578 O O . ILE A 1 73 ? 3.387 2.523 5.461 1.00 96.94 73 ILE A O 1
ATOM 582 N N . THR A 1 74 ? 4.240 0.469 5.053 1.00 96.00 74 THR A N 1
ATOM 583 C CA . THR A 1 74 ? 5.602 0.892 4.718 1.00 96.00 74 THR A CA 1
ATOM 584 C C . THR A 1 74 ? 5.867 0.604 3.248 1.00 96.00 74 THR A C 1
ATOM 586 O O . THR A 1 74 ? 5.455 -0.438 2.732 1.00 96.00 74 THR A O 1
ATOM 589 N N . LEU A 1 75 ? 6.532 1.543 2.575 1.00 95.25 75 LEU A N 1
ATOM 590 C CA . LEU A 1 75 ? 6.872 1.455 1.156 1.00 95.25 75 LEU A CA 1
ATOM 591 C C . LEU A 1 75 ? 8.387 1.561 0.973 1.00 95.25 75 LEU A C 1
ATOM 593 O O . LEU A 1 75 ? 9.056 2.255 1.733 1.00 95.25 75 LEU A O 1
ATOM 597 N N . ASP A 1 76 ? 8.926 0.915 -0.057 1.00 93.94 76 ASP A N 1
ATOM 598 C CA . ASP A 1 76 ? 10.356 0.979 -0.402 1.00 93.94 76 ASP A CA 1
ATOM 599 C C . ASP A 1 76 ? 10.746 2.214 -1.245 1.00 93.94 76 ASP A C 1
ATOM 601 O O . ASP A 1 76 ? 11.903 2.357 -1.663 1.00 93.94 76 ASP A O 1
ATOM 605 N N . ALA A 1 77 ? 9.774 3.077 -1.543 1.00 92.19 77 ALA A N 1
ATOM 606 C CA . ALA A 1 77 ? 9.937 4.304 -2.306 1.00 92.19 77 ALA A CA 1
ATOM 607 C C . ALA A 1 77 ? 8.916 5.360 -1.872 1.00 92.19 77 ALA A C 1
ATOM 609 O O . ALA A 1 77 ? 7.857 5.061 -1.313 1.00 92.19 77 ALA A O 1
ATOM 610 N N . TYR A 1 78 ? 9.217 6.621 -2.183 1.00 92.31 78 TYR A N 1
ATOM 611 C CA . TYR A 1 78 ? 8.272 7.707 -1.975 1.00 92.31 78 TYR A CA 1
ATOM 612 C C . TYR A 1 78 ? 7.042 7.542 -2.870 1.00 92.31 78 TYR A C 1
ATOM 614 O O . TYR A 1 78 ? 7.142 7.384 -4.084 1.00 92.31 78 TYR A O 1
ATOM 622 N N . ALA A 1 79 ? 5.872 7.653 -2.254 1.00 94.25 79 ALA A N 1
ATOM 623 C CA . ALA A 1 79 ? 4.584 7.562 -2.923 1.00 94.25 79 ALA A CA 1
ATOM 624 C C . ALA A 1 79 ? 3.577 8.495 -2.260 1.00 94.25 79 ALA A C 1
ATOM 626 O O . ALA A 1 79 ? 3.876 9.072 -1.218 1.00 94.25 79 ALA A O 1
ATOM 627 N N . ASN A 1 80 ? 2.371 8.570 -2.806 1.00 95.12 80 ASN A N 1
ATOM 628 C CA . ASN A 1 80 ? 1.173 9.079 -2.155 1.00 95.12 80 ASN A CA 1
ATOM 629 C C . ASN A 1 80 ? 0.149 7.951 -2.007 1.00 95.12 80 ASN A C 1
ATOM 631 O O . ASN A 1 80 ? -0.044 7.163 -2.931 1.00 95.12 80 ASN A O 1
ATOM 635 N N . VAL A 1 81 ? -0.547 7.917 -0.869 1.00 97.38 81 VAL A N 1
ATOM 636 C CA . VAL A 1 81 ? -1.626 6.958 -0.595 1.00 97.38 81 VAL A CA 1
ATOM 637 C C . VAL A 1 81 ? -2.953 7.699 -0.515 1.00 97.38 81 VAL A C 1
ATOM 639 O O . VAL A 1 81 ? -3.099 8.640 0.266 1.00 97.38 81 VAL A O 1
ATOM 642 N N . THR A 1 82 ? -3.932 7.280 -1.316 1.00 97.62 82 THR A N 1
ATOM 643 C CA . THR A 1 82 ? -5.259 7.912 -1.374 1.00 97.62 82 THR A CA 1
ATOM 644 C C . THR A 1 82 ? -6.354 6.864 -1.261 1.00 97.62 82 THR A C 1
ATOM 646 O O . THR A 1 82 ? -6.365 5.918 -2.037 1.00 97.62 82 THR A O 1
ATOM 649 N N . LEU A 1 83 ? -7.294 7.041 -0.329 1.00 98.44 83 LEU A N 1
ATOM 650 C CA . LEU A 1 83 ? -8.458 6.154 -0.224 1.00 98.44 83 LEU A CA 1
ATOM 651 C C . LEU A 1 83 ? -9.388 6.307 -1.422 1.00 98.44 83 LEU A C 1
ATOM 653 O O . LEU A 1 83 ? -9.624 7.433 -1.872 1.00 98.44 83 LEU A O 1
ATOM 657 N N . ASN A 1 84 ? -9.968 5.188 -1.844 1.00 97.69 84 ASN A N 1
ATOM 658 C CA . ASN A 1 84 ? -11.038 5.165 -2.836 1.00 97.69 84 ASN A CA 1
ATOM 659 C C . ASN A 1 84 ? -12.331 5.745 -2.243 1.00 97.69 84 ASN A C 1
ATOM 661 O O . ASN A 1 84 ? -12.985 6.563 -2.883 1.00 97.69 84 ASN A O 1
ATOM 665 N N . ASP A 1 85 ? -12.643 5.381 -0.995 1.00 97.06 85 ASP A N 1
ATOM 666 C CA . ASP A 1 85 ? -13.767 5.913 -0.225 1.00 97.06 85 ASP A CA 1
ATOM 667 C C . ASP A 1 85 ? -13.276 6.490 1.113 1.00 97.06 85 ASP A C 1
ATOM 669 O O . ASP A 1 85 ? -12.467 5.903 1.833 1.00 97.06 85 ASP A O 1
ATOM 673 N N . LYS A 1 86 ? -13.748 7.693 1.430 1.00 97.38 86 LYS A N 1
ATOM 674 C CA . LYS A 1 86 ? -13.393 8.445 2.632 1.00 97.38 86 LYS A CA 1
ATOM 675 C C . LYS A 1 86 ? -14.537 8.439 3.650 1.00 97.38 86 LYS A C 1
ATOM 677 O O . LYS A 1 86 ? -14.433 9.126 4.657 1.00 97.38 86 LYS A O 1
ATOM 682 N N . ASP A 1 87 ? -15.610 7.688 3.478 1.00 98.25 87 ASP A N 1
ATOM 683 C CA . ASP A 1 87 ? -16.746 7.752 4.403 1.00 98.25 87 ASP A CA 1
ATOM 684 C C . ASP A 1 87 ? -16.510 7.019 5.732 1.00 98.25 87 ASP A C 1
ATOM 686 O O . ASP A 1 87 ? -17.243 7.241 6.698 1.00 98.25 87 ASP A O 1
ATOM 690 N N . TYR A 1 88 ? -15.458 6.198 5.822 1.00 98.12 88 TYR A N 1
ATOM 691 C CA . TYR A 1 88 ? -15.158 5.382 7.006 1.00 98.12 88 TYR A CA 1
ATOM 692 C C . TYR A 1 88 ? -13.708 5.466 7.511 1.00 98.12 88 TYR A C 1
ATOM 694 O O . TYR A 1 88 ? -13.434 5.062 8.646 1.00 98.12 88 TYR A O 1
ATOM 702 N N . ALA A 1 89 ? -12.777 6.021 6.725 1.00 98.31 89 ALA A N 1
ATOM 703 C CA . ALA A 1 89 ? -11.366 6.107 7.106 1.00 98.31 89 ALA A CA 1
ATOM 704 C C . ALA A 1 89 ? -10.648 7.385 6.630 1.00 98.31 89 ALA A C 1
ATOM 706 O O . ALA A 1 89 ? -11.124 8.147 5.782 1.00 98.31 89 ALA A O 1
ATOM 707 N N . ARG A 1 90 ? -9.480 7.664 7.218 1.00 98.38 90 ARG A N 1
ATOM 708 C CA . ARG A 1 90 ? -8.580 8.774 6.847 1.00 98.38 90 ARG A CA 1
ATOM 709 C C . ARG A 1 90 ? -7.145 8.274 6.725 1.00 98.38 90 ARG A C 1
ATOM 711 O O . ARG A 1 90 ? -6.722 7.464 7.546 1.00 98.38 90 ARG A O 1
ATOM 718 N N . VAL A 1 91 ? -6.402 8.803 5.751 1.00 98.06 91 VAL A N 1
ATOM 719 C CA . VAL A 1 91 ? -4.955 8.571 5.599 1.00 98.06 91 VAL A CA 1
ATOM 720 C C . VAL A 1 91 ? -4.182 9.667 6.317 1.00 98.06 91 VAL A C 1
ATOM 722 O O . VAL A 1 91 ? -4.506 10.848 6.197 1.00 98.06 91 VAL A O 1
ATOM 725 N N . PHE A 1 92 ? -3.130 9.266 7.010 1.00 97.12 92 PHE A N 1
ATOM 726 C CA . PHE A 1 92 ? -2.128 10.120 7.620 1.00 97.12 92 PHE A CA 1
ATOM 727 C C . PHE A 1 92 ? -0.759 9.664 7.125 1.00 97.12 92 PHE A C 1
ATOM 729 O O . PHE A 1 92 ? -0.504 8.466 7.028 1.00 97.12 92 PHE A O 1
ATOM 736 N N . LYS A 1 93 ? 0.125 10.610 6.823 1.00 94.06 93 LYS A N 1
ATOM 737 C CA . LYS A 1 93 ? 1.532 10.326 6.540 1.00 94.06 93 LYS A CA 1
ATOM 738 C C . LYS A 1 93 ? 2.340 10.594 7.805 1.00 94.06 93 LYS A C 1
ATOM 740 O O . LYS A 1 93 ? 2.142 11.636 8.426 1.00 94.06 93 LYS A O 1
ATOM 745 N N . ASN A 1 94 ? 3.209 9.666 8.183 1.00 87.50 94 ASN A N 1
ATOM 746 C CA . ASN A 1 94 ? 4.116 9.806 9.314 1.00 87.50 94 ASN A CA 1
ATOM 747 C C . ASN A 1 94 ? 5.520 9.372 8.888 1.00 87.50 94 ASN A C 1
ATOM 749 O O . ASN A 1 94 ? 5.770 8.175 8.761 1.00 87.50 94 ASN A O 1
ATOM 753 N N . ASP A 1 95 ? 6.399 10.344 8.646 1.00 82.69 95 ASP A N 1
ATOM 754 C CA . ASP A 1 95 ? 7.744 10.146 8.102 1.00 82.69 95 ASP A CA 1
ATOM 755 C C . ASP A 1 95 ? 7.745 9.225 6.863 1.00 82.69 95 ASP A C 1
ATOM 757 O O . ASP A 1 95 ? 7.297 9.629 5.784 1.00 82.69 95 ASP A O 1
ATOM 761 N N . GLU A 1 96 ? 8.203 7.985 7.036 1.00 80.12 96 GLU A N 1
ATOM 762 C CA . GLU A 1 96 ? 8.354 6.955 5.999 1.00 80.12 96 GLU A CA 1
ATOM 763 C C . GLU A 1 96 ? 7.131 6.030 5.864 1.00 80.12 96 GLU A C 1
ATOM 765 O O . GLU A 1 96 ? 7.078 5.190 4.969 1.00 80.12 96 GLU A O 1
ATOM 770 N N . ASN A 1 97 ? 6.123 6.188 6.726 1.00 92.62 97 ASN A N 1
ATOM 771 C CA . ASN A 1 97 ? 4.972 5.294 6.807 1.00 92.62 97 ASN A CA 1
ATOM 772 C C . ASN A 1 97 ? 3.651 6.010 6.519 1.00 92.62 97 ASN A C 1
ATOM 774 O O . ASN A 1 97 ? 3.453 7.192 6.817 1.00 92.62 97 ASN A O 1
ATOM 778 N N . TYR A 1 98 ? 2.692 5.245 6.011 1.00 97.25 98 TYR A N 1
ATOM 779 C CA . TYR A 1 98 ? 1.300 5.655 5.896 1.00 97.25 98 TYR A CA 1
ATOM 780 C C . TYR A 1 98 ? 0.470 4.983 6.972 1.00 97.25 98 TYR A C 1
ATOM 782 O O . TYR A 1 98 ? 0.627 3.799 7.251 1.00 97.25 98 TYR A O 1
ATOM 790 N N . GLN A 1 99 ? -0.445 5.737 7.568 1.00 97.81 99 GLN A N 1
ATOM 791 C CA . GLN A 1 99 ? -1.409 5.212 8.513 1.00 97.81 99 GLN A CA 1
ATOM 792 C C . GLN A 1 99 ? -2.825 5.497 8.036 1.00 97.81 99 GLN A C 1
ATOM 794 O O . GLN A 1 99 ? -3.210 6.651 7.870 1.00 97.81 99 GLN A O 1
ATOM 799 N N . ILE A 1 100 ? -3.631 4.455 7.889 1.00 98.19 100 ILE A N 1
ATOM 800 C CA . ILE A 1 100 ? -5.065 4.586 7.658 1.00 98.19 100 ILE A CA 1
ATOM 801 C C . ILE A 1 100 ? -5.776 4.346 8.986 1.00 98.19 100 ILE A C 1
ATOM 803 O O . ILE A 1 100 ? -5.545 3.325 9.626 1.00 98.19 100 ILE A O 1
ATOM 807 N N . ARG A 1 101 ? -6.61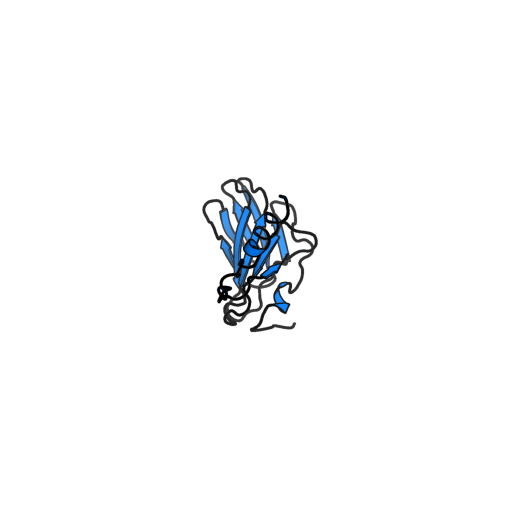3 5.286 9.431 1.00 98.25 101 ARG A N 1
ATOM 808 C CA . ARG A 1 101 ? -7.393 5.155 10.673 1.00 98.25 101 ARG A CA 1
ATOM 809 C C . ARG A 1 101 ? -8.879 5.123 10.363 1.00 98.25 101 ARG A C 1
ATOM 811 O O . ARG A 1 101 ? -9.381 6.022 9.686 1.00 98.25 101 ARG A O 1
ATOM 818 N N . PHE A 1 102 ? -9.563 4.124 10.904 1.00 98.56 102 PHE A N 1
ATOM 819 C CA . PHE A 1 102 ? -10.998 3.934 10.746 1.00 98.56 102 PHE A CA 1
ATOM 820 C C . PHE A 1 102 ? -11.751 4.679 11.844 1.00 98.56 102 PHE A C 1
ATOM 822 O O . PHE A 1 102 ? -11.450 4.544 13.031 1.00 98.56 102 PHE A O 1
ATOM 829 N N . PHE A 1 103 ? -12.751 5.459 11.450 1.00 98.38 103 PHE A N 1
ATOM 830 C CA . PHE A 1 103 ? -13.678 6.130 12.368 1.00 98.38 103 PHE A CA 1
ATOM 831 C C . PHE A 1 103 ? -15.100 5.556 12.283 1.00 98.38 103 PHE A C 1
ATOM 833 O O . PHE A 1 103 ? -15.990 6.031 12.985 1.00 98.38 103 PHE A O 1
ATOM 840 N N . LYS A 1 104 ? -15.302 4.536 11.441 1.00 98.25 104 LYS A N 1
ATOM 841 C CA . LYS A 1 104 ? -16.537 3.768 11.284 1.00 98.25 104 LYS A CA 1
ATOM 842 C C . LYS A 1 104 ? -16.189 2.325 10.904 1.00 98.25 104 LYS A C 1
ATOM 844 O O . LYS A 1 104 ? -15.174 2.106 10.245 1.00 98.25 104 LYS A O 1
ATOM 849 N N . ASP A 1 105 ? -17.022 1.372 11.319 1.00 98.25 105 ASP A N 1
ATOM 850 C CA . ASP A 1 105 ? -16.888 -0.042 10.949 1.00 98.25 105 ASP A CA 1
ATOM 851 C C . ASP A 1 105 ? -17.054 -0.241 9.426 1.00 98.25 105 ASP A C 1
ATOM 853 O O . ASP A 1 105 ? -17.926 0.388 8.815 1.00 98.25 105 ASP A O 1
ATOM 857 N N . HIS A 1 106 ? -16.234 -1.111 8.826 1.00 97.94 106 HIS A N 1
ATOM 858 C CA . HIS A 1 106 ? -16.286 -1.488 7.406 1.00 97.94 106 HIS A CA 1
ATOM 859 C C . HIS A 1 106 ? -15.660 -2.881 7.186 1.00 97.94 106 HIS A C 1
ATOM 861 O O . HIS A 1 106 ? -14.810 -3.293 7.973 1.00 97.94 106 HIS A O 1
ATOM 867 N N . ASP A 1 107 ? -16.053 -3.607 6.136 1.00 96.94 107 ASP A N 1
ATOM 868 C CA . ASP A 1 107 ? -15.612 -4.999 5.887 1.00 96.94 107 ASP A CA 1
ATOM 869 C C . ASP A 1 107 ? -14.453 -5.135 4.882 1.00 96.94 107 ASP A C 1
ATOM 871 O O . ASP A 1 107 ? -13.917 -6.224 4.659 1.00 96.94 107 ASP A O 1
ATOM 875 N N . ASP A 1 108 ? -14.043 -4.017 4.296 1.00 97.06 108 ASP A N 1
ATOM 876 C CA . ASP A 1 108 ? -12.928 -3.929 3.363 1.00 97.06 108 ASP A CA 1
ATOM 877 C C . ASP A 1 108 ? -12.323 -2.519 3.354 1.00 97.06 108 ASP A C 1
ATOM 879 O O . ASP A 1 108 ? -12.801 -1.603 4.032 1.00 97.06 108 ASP A O 1
ATOM 883 N N . ILE A 1 109 ? -11.245 -2.344 2.598 1.00 98.25 109 ILE A N 1
ATOM 884 C CA . ILE A 1 109 ? -10.774 -1.021 2.210 1.00 98.25 109 ILE A CA 1
ATOM 885 C C . ILE A 1 109 ? -10.070 -1.066 0.860 1.00 98.25 109 ILE A C 1
ATOM 887 O O . ILE A 1 109 ? -9.277 -1.967 0.583 1.00 98.25 109 ILE A O 1
ATOM 891 N N . GLY A 1 110 ? -10.334 -0.048 0.043 1.00 98.25 110 GLY A N 1
ATOM 892 C CA . GLY A 1 110 ? -9.630 0.211 -1.206 1.00 98.25 110 GLY A CA 1
ATOM 893 C C . GLY A 1 110 ? -8.849 1.520 -1.145 1.00 98.25 110 GLY A C 1
ATOM 894 O O . GLY A 1 110 ? -9.372 2.554 -0.714 1.00 98.25 110 GLY A O 1
ATOM 895 N N . PHE A 1 111 ? -7.604 1.503 -1.604 1.00 98.50 111 PHE A N 1
ATOM 896 C CA . PHE A 1 111 ? -6.797 2.709 -1.769 1.00 98.50 111 PHE A CA 1
ATOM 897 C C . PHE A 1 111 ? -5.841 2.581 -2.946 1.00 98.50 111 PHE A C 1
ATOM 899 O O . PHE A 1 111 ? -5.543 1.488 -3.413 1.00 98.50 111 PHE A O 1
ATOM 906 N N . ARG A 1 112 ? -5.340 3.714 -3.423 1.00 98.00 112 ARG A N 1
ATOM 907 C CA . ARG A 1 112 ? -4.350 3.784 -4.491 1.00 98.00 112 ARG A CA 1
ATOM 908 C C . ARG A 1 112 ? -3.011 4.248 -3.944 1.00 98.00 112 ARG A C 1
ATOM 910 O O . ARG A 1 112 ? -2.964 5.209 -3.169 1.00 98.00 112 ARG A O 1
ATOM 917 N N . ILE A 1 113 ? -1.950 3.588 -4.387 1.00 97.25 113 ILE A N 1
ATOM 918 C CA . ILE A 1 113 ? -0.565 4.006 -4.195 1.00 97.25 113 ILE A CA 1
ATOM 919 C C . ILE A 1 113 ? -0.082 4.588 -5.521 1.00 97.25 113 ILE A C 1
ATOM 921 O O . ILE A 1 113 ? -0.249 3.964 -6.563 1.00 97.25 113 ILE A O 1
ATOM 925 N N . VAL A 1 114 ? 0.477 5.795 -5.480 1.00 95.31 114 VAL A N 1
ATOM 926 C CA . VAL A 1 114 ? 1.000 6.502 -6.658 1.00 95.31 114 VAL A CA 1
ATOM 927 C C . VAL A 1 114 ? 2.426 6.944 -6.360 1.00 95.31 114 VAL A C 1
ATOM 929 O O . VAL A 1 114 ? 2.632 7.717 -5.422 1.00 95.31 114 VAL A O 1
ATOM 932 N N . GLY A 1 115 ? 3.400 6.447 -7.118 1.00 92.81 115 GLY A N 1
ATOM 933 C CA . GLY A 1 115 ? 4.796 6.871 -7.020 1.00 92.81 115 GLY A CA 1
ATOM 934 C C . GLY A 1 115 ? 5.012 8.333 -7.421 1.00 92.81 115 GLY A C 1
ATOM 935 O O . GLY A 1 115 ? 4.107 9.025 -7.893 1.00 92.81 115 GLY A O 1
ATOM 936 N N . ILE A 1 116 ? 6.234 8.829 -7.237 1.00 90.06 116 ILE A N 1
ATOM 937 C CA . ILE A 1 116 ? 6.631 10.132 -7.789 1.00 90.06 116 ILE A CA 1
ATOM 938 C C . ILE A 1 116 ? 6.844 9.967 -9.305 1.00 90.06 116 ILE A C 1
ATOM 940 O O . ILE A 1 116 ? 7.426 8.962 -9.712 1.00 90.06 116 ILE A O 1
ATOM 944 N N . PRO A 1 117 ? 6.415 10.914 -10.164 1.00 84.62 117 PRO A N 1
ATOM 945 C CA . PRO A 1 117 ? 6.648 10.816 -11.604 1.00 84.62 117 PRO A CA 1
ATOM 946 C C . PRO A 1 117 ? 8.111 10.502 -11.936 1.00 84.62 117 PRO A C 1
ATOM 948 O O . PRO A 1 117 ? 9.020 11.101 -11.357 1.00 84.62 117 PRO A O 1
ATOM 951 N N . PHE A 1 118 ? 8.323 9.572 -12.869 1.00 78.69 118 PHE A N 1
ATOM 952 C CA . PHE A 1 118 ? 9.647 9.088 -13.286 1.00 78.69 118 PHE A CA 1
ATOM 953 C C . PHE A 1 118 ? 10.478 8.401 -12.180 1.00 78.69 118 PHE A C 1
ATOM 955 O O . PHE A 1 118 ? 11.691 8.272 -12.327 1.00 78.69 118 PHE A O 1
ATOM 962 N N . SER A 1 119 ? 9.861 7.961 -11.076 1.00 83.12 119 SER A N 1
ATOM 963 C CA . SER A 1 119 ? 10.498 7.084 -10.083 1.00 83.12 119 SER A CA 1
ATOM 964 C C . SER A 1 119 ? 10.150 5.613 -10.309 1.00 83.12 119 SER A C 1
ATOM 966 O O . SER A 1 119 ? 9.193 5.292 -11.012 1.00 83.12 119 SER A O 1
ATOM 968 N N . LYS A 1 120 ? 10.867 4.717 -9.616 1.00 87.69 120 LYS A N 1
ATOM 969 C CA . LYS A 1 120 ? 10.461 3.312 -9.481 1.00 87.69 120 LYS A CA 1
ATOM 970 C C . LYS A 1 120 ? 9.063 3.175 -8.860 1.00 87.69 120 LYS A C 1
ATOM 972 O O . LYS A 1 120 ? 8.604 4.072 -8.140 1.00 87.69 120 LYS A O 1
ATOM 977 N N . VAL A 1 121 ? 8.422 2.034 -9.110 1.00 92.12 121 VAL A N 1
ATOM 978 C CA . VAL A 1 121 ? 7.166 1.639 -8.457 1.00 92.12 121 VAL A CA 1
ATOM 979 C C . VAL A 1 121 ? 7.403 1.505 -6.944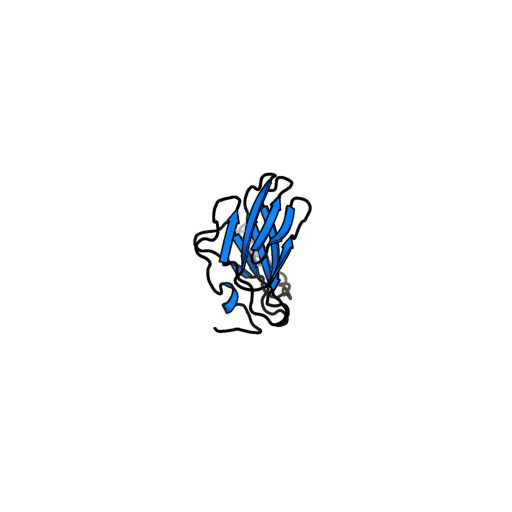 1.00 92.12 121 VAL A C 1
ATOM 981 O O . VAL A 1 121 ? 8.336 0.812 -6.543 1.00 92.12 121 VAL A O 1
ATOM 984 N N . PRO A 1 122 ? 6.593 2.153 -6.090 1.00 94.31 122 PRO A N 1
ATOM 985 C CA . PRO A 1 122 ? 6.700 2.017 -4.640 1.00 94.31 122 PRO A CA 1
ATOM 986 C C . PRO A 1 122 ? 6.045 0.716 -4.166 1.00 94.31 122 PRO A C 1
ATOM 988 O O . PRO A 1 122 ? 4.821 0.620 -4.130 1.00 94.31 122 PRO A O 1
ATOM 991 N N . TYR A 1 123 ? 6.824 -0.279 -3.766 1.00 95.56 123 TYR A N 1
ATOM 992 C CA . TYR A 1 123 ? 6.328 -1.572 -3.302 1.00 95.56 123 TYR A CA 1
ATOM 993 C C . TYR A 1 123 ? 6.044 -1.583 -1.797 1.00 95.56 123 TYR A C 1
ATOM 995 O O . TYR A 1 123 ? 6.796 -1.023 -1.000 1.00 95.56 123 TYR A O 1
ATOM 1003 N N . ILE A 1 124 ? 4.959 -2.261 -1.404 1.00 95.94 124 ILE A N 1
ATOM 1004 C CA . ILE A 1 124 ? 4.630 -2.546 0.002 1.00 95.94 124 ILE A CA 1
ATOM 1005 C C . ILE A 1 124 ? 5.689 -3.480 0.588 1.00 95.94 124 ILE A C 1
ATOM 1007 O O . ILE A 1 124 ? 5.872 -4.592 0.098 1.00 95.94 124 ILE A O 1
ATOM 1011 N N . THR A 1 125 ? 6.350 -3.037 1.657 1.00 95.19 125 THR A N 1
ATOM 1012 C CA . THR A 1 125 ? 7.351 -3.824 2.399 1.00 95.19 125 THR A CA 1
ATOM 1013 C C . THR A 1 125 ? 6.854 -4.300 3.759 1.00 95.19 125 THR A C 1
ATOM 1015 O O . THR A 1 125 ? 7.386 -5.265 4.296 1.00 95.19 125 THR A O 1
ATOM 1018 N N . SER A 1 126 ? 5.839 -3.640 4.315 1.00 94.88 126 SER A N 1
ATOM 1019 C CA . SER A 1 126 ? 5.139 -4.051 5.534 1.00 94.88 126 SER A CA 1
ATOM 1020 C C . SER A 1 126 ? 3.710 -3.518 5.496 1.00 94.88 126 SER A C 1
ATOM 1022 O O . SER A 1 126 ? 3.451 -2.416 4.993 1.00 94.88 126 SER A O 1
ATOM 1024 N N . LEU A 1 127 ? 2.780 -4.315 6.022 1.00 95.88 127 LEU A N 1
ATOM 1025 C CA . LEU A 1 127 ? 1.390 -3.935 6.204 1.00 95.88 127 LEU A CA 1
ATOM 1026 C C . LEU A 1 127 ? 0.869 -4.525 7.512 1.00 95.88 127 LEU A C 1
ATOM 1028 O O . LEU A 1 127 ? 0.531 -5.705 7.600 1.00 95.88 127 LEU A O 1
ATOM 1032 N N . ASN A 1 128 ? 0.737 -3.668 8.517 1.00 95.38 128 ASN A N 1
ATOM 1033 C CA . ASN A 1 128 ? 0.192 -4.027 9.819 1.00 95.38 128 ASN A CA 1
ATOM 1034 C C . ASN A 1 128 ? -1.259 -3.583 9.933 1.00 95.38 128 ASN A C 1
ATOM 1036 O O . ASN A 1 128 ? -1.562 -2.410 9.721 1.00 95.38 128 ASN A O 1
ATOM 1040 N N . ILE A 1 129 ? -2.146 -4.488 10.339 1.00 95.88 129 ILE A N 1
ATOM 1041 C CA . ILE A 1 129 ? -3.511 -4.150 10.748 1.00 95.88 129 ILE A CA 1
ATOM 1042 C C . ILE A 1 129 ? -3.573 -4.272 12.268 1.00 95.88 129 ILE A C 1
ATOM 1044 O O . ILE A 1 129 ? -3.402 -5.350 12.836 1.00 95.88 129 ILE A O 1
ATOM 1048 N N . ASN A 1 130 ? -3.822 -3.147 12.932 1.00 94.94 130 ASN A N 1
ATOM 1049 C CA . ASN A 1 130 ? -3.738 -2.975 14.378 1.00 94.94 130 ASN A CA 1
ATOM 1050 C C . ASN A 1 130 ? -2.343 -3.291 14.924 1.00 94.94 130 ASN A C 1
ATOM 1052 O O . ASN A 1 130 ? -1.502 -2.393 14.917 1.00 94.94 130 ASN A O 1
ATOM 1056 N N . ASP A 1 131 ? -2.135 -4.526 15.378 1.00 92.12 131 ASP A N 1
ATOM 1057 C CA . ASP A 1 131 ? -0.891 -5.039 15.966 1.00 92.12 131 ASP A CA 1
ATOM 1058 C C . ASP A 1 131 ? -0.470 -6.377 15.323 1.00 92.12 131 ASP A C 1
ATOM 1060 O O . ASP A 1 131 ? 0.353 -7.109 15.872 1.00 92.12 131 ASP A O 1
ATOM 1064 N N . HIS A 1 132 ? -1.064 -6.726 14.177 1.00 93.56 132 HIS A N 1
ATOM 1065 C CA . HIS A 1 132 ? -0.773 -7.952 13.443 1.00 93.56 132 HIS A CA 1
ATOM 1066 C C . HIS A 1 132 ? -0.208 -7.619 12.059 1.00 93.56 132 HIS A C 1
ATOM 1068 O O . HIS A 1 132 ? -0.818 -6.858 11.307 1.00 93.56 132 HIS A O 1
ATOM 1074 N N . GLU A 1 133 ? 0.947 -8.196 11.733 1.00 93.38 133 GLU A N 1
ATOM 1075 C CA . GLU A 1 133 ? 1.628 -8.034 10.445 1.00 93.38 133 GLU A CA 1
ATOM 1076 C C . GLU A 1 133 ? 1.004 -8.972 9.408 1.00 93.38 133 GLU A C 1
ATOM 1078 O O . GLU A 1 133 ? 1.115 -10.193 9.513 1.00 93.38 133 GLU A O 1
ATOM 1083 N N . PHE A 1 134 ? 0.352 -8.398 8.397 1.00 93.06 134 PHE A N 1
ATOM 1084 C CA . PHE A 1 134 ? -0.270 -9.123 7.285 1.00 93.06 134 PHE A CA 1
ATOM 1085 C C . PHE A 1 134 ? 0.665 -9.252 6.072 1.00 93.06 134 PHE A C 1
ATOM 1087 O O . PHE A 1 134 ? 0.333 -9.978 5.133 1.00 93.06 134 PHE A O 1
ATOM 1094 N N . CYS A 1 135 ? 1.819 -8.573 6.080 1.00 92.81 135 CYS A N 1
ATOM 1095 C CA . CYS A 1 135 ? 2.820 -8.631 5.018 1.00 92.81 135 CYS A CA 1
ATOM 1096 C C . CYS A 1 135 ? 4.240 -8.827 5.570 1.00 92.81 135 CYS A C 1
ATOM 1098 O O . CYS A 1 135 ? 5.145 -8.038 5.316 1.00 92.81 135 CYS A O 1
ATOM 1100 N N . SER A 1 136 ? 4.458 -9.907 6.323 1.00 87.75 136 SER A N 1
ATOM 1101 C CA . SER A 1 136 ? 5.771 -10.198 6.924 1.00 87.75 136 SER A CA 1
ATOM 1102 C C . SER A 1 136 ? 6.827 -10.662 5.913 1.00 87.75 136 SER A C 1
ATOM 1104 O O . SER A 1 136 ? 8.024 -10.600 6.192 1.00 87.75 136 SER A O 1
ATOM 1106 N N . GLN A 1 137 ? 6.391 -11.140 4.744 1.00 92.19 137 GLN A N 1
ATOM 1107 C CA . GLN A 1 137 ? 7.236 -11.611 3.647 1.00 92.19 137 GLN A CA 1
ATOM 1108 C C . GLN A 1 137 ? 6.789 -10.951 2.332 1.00 92.19 137 GLN A C 1
ATOM 1110 O O . GLN A 1 137 ? 6.065 -11.579 1.550 1.00 92.19 137 GLN A O 1
ATOM 1115 N N . PRO A 1 138 ? 7.155 -9.676 2.100 1.00 92.69 138 PRO A N 1
ATOM 1116 C CA . PRO A 1 138 ? 6.809 -8.978 0.868 1.00 92.69 138 PRO A CA 1
ATOM 1117 C C . PRO A 1 138 ? 7.499 -9.632 -0.335 1.00 92.69 138 PRO A C 1
ATOM 1119 O O . PRO A 1 138 ? 8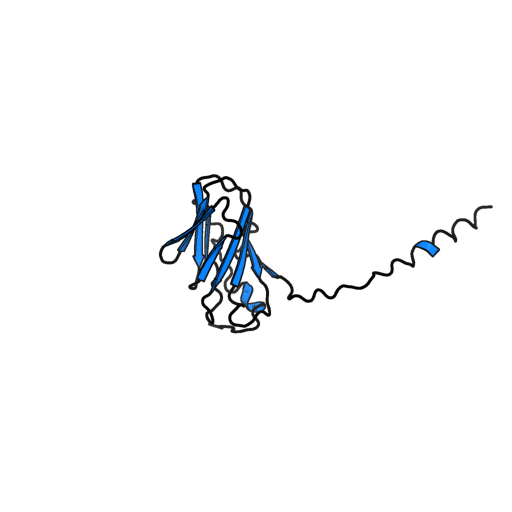.672 -10.009 -0.278 1.00 92.69 138 PRO A O 1
ATOM 1122 N N . LEU A 1 139 ? 6.770 -9.761 -1.440 1.00 92.62 139 LEU A N 1
ATOM 1123 C CA . LEU A 1 139 ? 7.340 -10.169 -2.718 1.00 92.62 139 LEU A CA 1
ATOM 1124 C C . LEU A 1 139 ? 7.996 -8.948 -3.365 1.00 92.62 139 LEU A C 1
ATOM 1126 O O . LEU A 1 139 ? 7.336 -7.984 -3.728 1.00 92.62 139 LEU A O 1
ATOM 1130 N N . HIS A 1 140 ? 9.313 -8.951 -3.507 1.00 88.88 140 HIS A N 1
ATOM 1131 C CA . HIS A 1 140 ? 9.981 -7.851 -4.198 1.00 88.88 140 HIS A CA 1
ATOM 1132 C C . HIS A 1 140 ? 9.642 -7.877 -5.690 1.00 88.88 140 HIS A C 1
ATOM 1134 O O . HIS A 1 140 ? 9.685 -8.941 -6.307 1.00 88.88 140 HIS A O 1
ATOM 1140 N N . GLY A 1 141 ? 9.314 -6.716 -6.262 1.00 91.19 141 GLY A N 1
ATOM 1141 C CA . GLY A 1 141 ? 9.118 -6.597 -7.705 1.00 91.19 141 GLY A CA 1
ATOM 1142 C C . GLY A 1 141 ? 7.892 -7.336 -8.243 1.00 91.19 141 GLY A C 1
ATOM 1143 O O . GLY A 1 141 ? 7.890 -7.725 -9.406 1.00 91.19 141 GLY A O 1
ATOM 1144 N N . TYR A 1 142 ? 6.841 -7.552 -7.436 1.00 93.44 142 TYR A N 1
ATOM 1145 C CA . TYR A 1 142 ? 5.655 -8.319 -7.861 1.00 93.44 142 TYR A CA 1
ATOM 1146 C C . TYR A 1 142 ? 4.890 -7.702 -9.052 1.00 93.44 142 TYR A C 1
ATOM 1148 O O . TYR A 1 142 ? 3.961 -8.331 -9.557 1.00 93.44 142 TYR A O 1
ATOM 1156 N N . LEU A 1 143 ? 5.254 -6.490 -9.500 1.00 93.94 143 LEU A N 1
ATOM 1157 C CA . LEU A 1 143 ? 4.736 -5.872 -10.726 1.00 93.94 143 LEU A CA 1
ATOM 1158 C C . LEU A 1 143 ? 5.763 -5.780 -11.865 1.00 93.94 143 LEU A C 1
ATOM 1160 O O . LEU A 1 143 ? 5.376 -5.439 -12.979 1.00 93.94 143 LEU A O 1
ATOM 1164 N N . ASP A 1 144 ? 7.040 -6.099 -11.635 1.00 91.94 144 ASP A N 1
ATOM 1165 C CA . ASP A 1 144 ? 8.137 -5.810 -12.574 1.00 91.94 144 ASP A CA 1
ATOM 1166 C C . ASP A 1 144 ? 7.960 -6.487 -13.943 1.00 91.94 144 ASP A C 1
ATOM 1168 O O . ASP A 1 144 ? 8.400 -5.967 -14.973 1.00 91.94 144 ASP A O 1
ATOM 1172 N N . GLU A 1 145 ? 7.297 -7.645 -13.973 1.00 91.12 145 GLU A N 1
ATOM 1173 C CA . GLU A 1 145 ? 6.999 -8.364 -15.215 1.00 91.12 145 GLU A CA 1
ATOM 1174 C C . GLU A 1 145 ? 5.924 -7.677 -16.075 1.00 91.12 145 GLU A C 1
ATOM 1176 O O . GLU A 1 145 ? 5.892 -7.890 -17.288 1.00 91.12 145 GLU A O 1
ATOM 1181 N N . TYR A 1 146 ? 5.096 -6.818 -15.473 1.00 90.69 146 TYR A N 1
ATOM 1182 C CA . TYR A 1 146 ? 3.988 -6.118 -16.129 1.00 90.69 146 TYR A CA 1
ATOM 1183 C C . TYR A 1 146 ? 4.319 -4.672 -16.511 1.00 90.69 146 TYR A C 1
ATOM 1185 O O . TYR A 1 146 ? 3.633 -4.105 -17.358 1.00 90.69 146 TYR A O 1
ATOM 1193 N N . ILE A 1 147 ? 5.357 -4.076 -15.916 1.00 88.56 147 ILE A N 1
ATOM 1194 C CA . ILE A 1 147 ? 5.826 -2.729 -16.267 1.00 88.56 147 ILE A CA 1
ATOM 1195 C C . ILE A 1 147 ? 6.356 -2.758 -17.706 1.00 88.56 147 ILE A C 1
ATOM 1197 O O . ILE A 1 147 ? 7.197 -3.598 -18.047 1.00 88.56 147 ILE A O 1
ATOM 1201 N N . LEU A 1 148 ? 5.891 -1.847 -18.562 1.00 83.12 148 LEU A N 1
ATOM 1202 C CA . LEU A 1 148 ? 6.357 -1.735 -19.950 1.00 83.12 148 LEU A CA 1
ATOM 1203 C C . LEU A 1 148 ? 7.277 -0.524 -20.158 1.00 83.12 148 LEU A C 1
ATOM 1205 O O . LEU A 1 148 ? 8.113 -0.545 -21.061 1.00 83.12 148 LEU A O 1
ATOM 1209 N N . GLY A 1 149 ? 7.133 0.499 -19.319 1.00 74.94 149 GLY A N 1
ATOM 1210 C CA . GLY A 1 149 ? 7.907 1.731 -19.284 1.00 74.94 149 GLY A CA 1
ATOM 1211 C C . GLY A 1 149 ? 9.261 1.577 -18.587 1.00 74.94 149 GLY A C 1
ATOM 1212 O O . GLY A 1 149 ? 10.050 0.686 -18.903 1.00 74.94 149 GLY A O 1
ATOM 1213 N N . TYR A 1 150 ? 9.585 2.491 -17.668 1.00 65.38 150 TYR A N 1
ATOM 1214 C CA . TYR A 1 150 ? 10.895 2.519 -17.010 1.00 65.38 150 TYR A CA 1
ATOM 1215 C C . TYR A 1 150 ? 11.076 1.321 -16.064 1.00 65.38 150 TYR A C 1
ATOM 1217 O O . TYR A 1 150 ? 10.546 1.299 -14.956 1.00 65.38 150 TYR A O 1
ATOM 1225 N N . LYS A 1 151 ? 11.866 0.333 -16.499 1.00 62.84 151 LYS A N 1
ATOM 1226 C CA . LYS A 1 151 ? 12.331 -0.782 -15.665 1.00 62.84 151 LYS A CA 1
ATOM 1227 C C . LYS A 1 151 ? 13.623 -0.384 -14.969 1.00 62.84 151 LYS A C 1
ATOM 1229 O O . LYS A 1 151 ? 14.677 -0.363 -15.603 1.00 62.84 151 LYS A O 1
ATOM 1234 N N . ASP A 1 152 ? 13.546 -0.068 -13.684 1.00 54.53 152 ASP A N 1
ATOM 1235 C CA . ASP A 1 152 ? 14.741 0.147 -12.869 1.00 54.53 152 ASP A CA 1
ATOM 1236 C C . ASP A 1 152 ? 15.248 -1.227 -12.402 1.00 54.53 152 ASP A C 1
ATOM 1238 O O . ASP A 1 152 ? 14.834 -1.761 -11.374 1.00 54.53 152 ASP A O 1
ATOM 1242 N N . HIS A 1 153 ? 16.063 -1.881 -13.232 1.00 44.53 153 HIS A N 1
ATOM 1243 C CA . HIS A 1 153 ? 16.734 -3.118 -12.842 1.00 44.53 153 HIS A CA 1
ATOM 1244 C C . HIS A 1 153 ? 17.956 -2.787 -11.980 1.00 44.53 153 HIS A C 1
ATOM 1246 O O . HIS A 1 153 ? 19.058 -2.742 -12.516 1.00 44.53 153 HIS A O 1
ATOM 1252 N N . ALA A 1 154 ? 17.729 -2.657 -10.669 1.00 38.84 154 ALA A N 1
ATOM 1253 C CA . ALA A 1 154 ? 18.732 -2.662 -9.591 1.00 38.84 154 ALA A CA 1
ATOM 1254 C C . ALA A 1 154 ? 19.763 -1.513 -9.548 1.00 38.84 154 ALA A C 1
ATOM 1256 O O . ALA A 1 154 ? 20.484 -1.264 -10.538 1.00 38.84 154 ALA A O 1
#

Secondary structure (DSSP, 8-state):
--SSSSTTTGGGGTT----------SPPPEEE-SBTT-SSEEEEE--SS-TTTTTEEEEEEEEEEPTT-EEEEEESS-EEEEES--SSEEEEEETTEEEEEESS-EEEEEEEEEEPTTSPP--EEEEEETTEES-SSB-TTTTTTT--S-----

Organism: Vanessa tameamea (NCBI:txid334116)

Foldseek 3Di:
DPDPPVVVVVVVPPPPPVPDDPPPPAADWDWDDQAPPFPQKIKIAGFDDDLQFRLKIKIKGFAWDAAFKKKKWAWPADWDKAWPDDPFWDWDDDPRIIMIHGRHIDRMTMIMIGHHGPDHRIGTQWIDIRHDTSHPGGDPCRCQVRYPHDRPPD

Sequence (154 aa):
MMKWMILTLVVFIVNAKCDHSEVVSGNPLIHVHPCIGSDHIVVSYEPGLAPEDENQYGVYITHNFRTQSRIQITLDAYANVTLNDKDYARVFKNDENYQIRFFKDHDDIGFRIVGIPFSKVPYITSLNINDHEFCSQPLHGYLDEYILGYKDHA

Radius of gyration: 22.74 Å; chains: 1; bounding box: 64×54×53 Å

pLDDT: mean 84.55, std 18.2, range [38.84, 98.56]